Protein AF-A0A0L6TX73-F1 (afdb_monomer)

Secondary structure (DSSP, 8-state):
---EETTEE-----TTS-HHHHHHHHHHHHHHH-TTS-EEEEESSHHHHHHHHTT---TTEEEEEHHHHHTT-

InterPro domains:
  IPR000212 UvrD-like helicase [PTHR11070] (9-71)
  IPR014016 UvrD-like helicase, ATP-binding domain [PF00580] (4-70)
  IPR027417 P-loop containing nucleoside triphosphate hydrolase [G3DSA:3.40.50.300] (1-73)
  IPR027417 P-loop containing nucleoside triphosphate hydrolase [SSF52540] (6-70)

pLDDT: mean 86.59, std 11.64, range [44.66, 97.06]

Radius of gyration: 12.91 Å; Cα contacts (8 Å, |Δi|>4): 59; chains: 1; bounding box: 33×28×26 Å

Organism: NCBI:txid52689

Solvent-accessible surf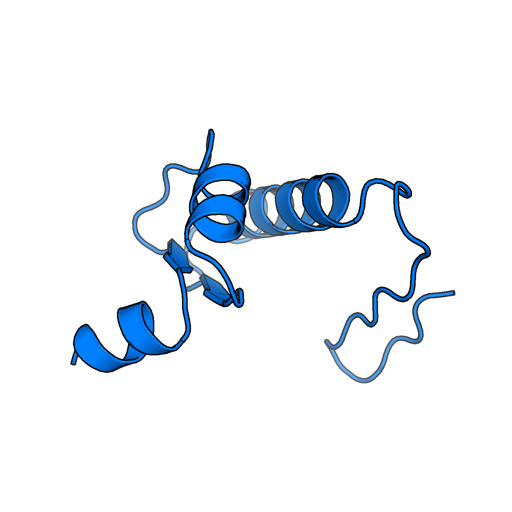ace area (backbone atoms only — not comparable to full-atom values): 4671 Å² total; per-residue (Å²): 130,64,63,80,55,92,96,41,80,51,86,83,76,66,88,92,67,49,64,66,62,51,52,40,52,51,53,54,50,49,45,71,78,38,76,84,55,79,42,82,47,74,39,93,42,66,70,60,20,55,63,53,42,57,96,58,91,55,98,51,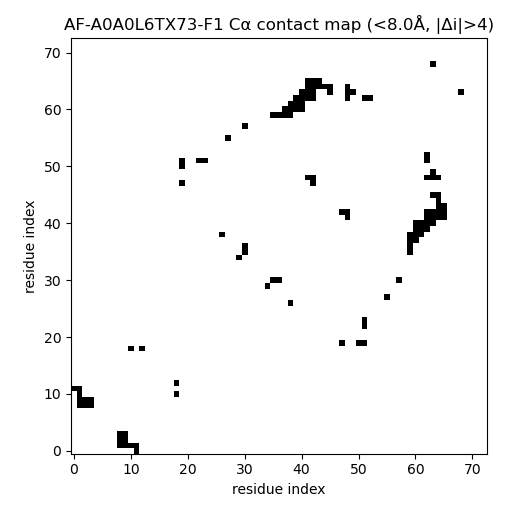54,49,66,29,26,63,67,60,57,62,72,72,112

Sequence (73 aa):
MADSLKNCFLVNAPAGSGKTTQIKAMVKKCILENPRDNILCITYTNRAADELSRDVDAKN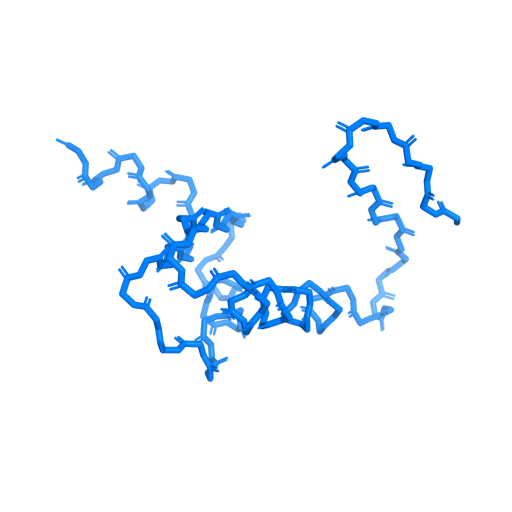VFIGTIHSFLNSF

Mean predicted aligned error: 5.45 Å

Nearest PDB structures (foldseek):
  7xf0-assembly2_A  TM=5.255E-01  e=1.362E+00  Pseudomonas aeruginosa
  5wrp-assembly1_C  TM=6.103E-01  e=2.542E+00  Mycobacterium tuberculosis H37Rv
  4a36-assembly1_A  TM=5.957E-01  e=2.920E+00  Anas platyrhynchos
  4a36-assembly2_B  TM=5.960E-01  e=3.354E+00  Anas platyrhynchos
  5m59-assembly2_E  TM=6.013E-01  e=6.710E+00  Thermochaetoides thermophila

Foldseek 3Di:
DFDDDPPDTDDDDDPPPCPLVVVLVVVVVCCVVPVPAAEEAEDADQVSLVSSCVPPDHPRYDGYHPVVVVVVD

Structure (mmCIF, N/CA/C/O backbone):
data_AF-A0A0L6TX73-F1
#
_entry.id   AF-A0A0L6TX73-F1
#
loop_
_atom_site.group_PDB
_atom_site.id
_atom_site.type_symbol
_atom_site.label_atom_id
_atom_site.label_alt_id
_atom_site.label_comp_id
_atom_site.label_asym_id
_atom_site.label_entity_id
_atom_site.label_seq_id
_atom_site.pdbx_PDB_ins_code
_atom_site.Cartn_x
_atom_site.Cartn_y
_atom_site.Cartn_z
_atom_site.occupancy
_atom_site.B_iso_or_equiv
_atom_site.auth_seq_id
_atom_site.auth_comp_id
_atom_site.auth_asym_id
_atom_site.auth_atom_id
_atom_site.pdbx_PDB_model_num
ATOM 1 N N . MET A 1 1 ? 7.427 18.011 -2.848 1.00 44.66 1 MET A N 1
ATOM 2 C CA . MET A 1 1 ? 6.434 18.629 -1.945 1.00 44.66 1 MET A CA 1
ATOM 3 C C . MET A 1 1 ? 5.083 18.055 -2.324 1.00 44.66 1 MET A C 1
ATOM 5 O O . MET A 1 1 ? 4.832 17.928 -3.513 1.00 44.66 1 MET A O 1
ATOM 9 N N . ALA A 1 2 ? 4.302 17.585 -1.352 1.00 46.34 2 ALA A N 1
ATOM 10 C CA . ALA A 1 2 ? 2.944 17.114 -1.603 1.00 46.34 2 ALA A CA 1
ATOM 11 C C . ALA A 1 2 ? 2.014 18.327 -1.502 1.00 46.34 2 ALA A C 1
ATOM 13 O O . ALA A 1 2 ? 1.874 18.889 -0.418 1.00 46.34 2 ALA A O 1
ATOM 14 N N . ASP A 1 3 ? 1.441 18.758 -2.623 1.00 52.16 3 ASP A N 1
ATOM 15 C CA . ASP A 1 3 ? 0.428 19.812 -2.632 1.00 52.16 3 ASP A CA 1
ATOM 16 C C . ASP A 1 3 ? -0.906 19.2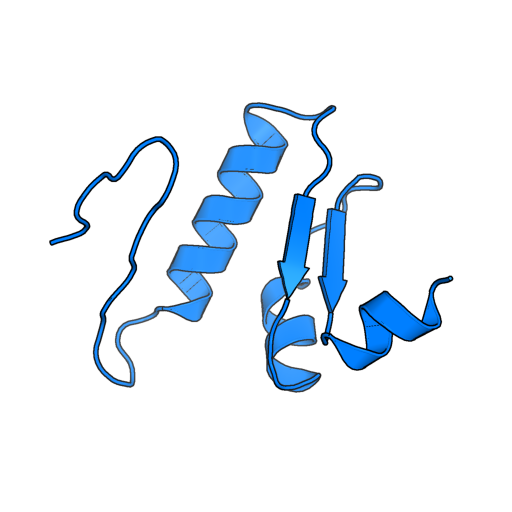34 -2.141 1.00 52.16 3 ASP A C 1
ATOM 18 O O . ASP A 1 3 ? -1.395 18.230 -2.664 1.00 52.16 3 ASP A O 1
ATOM 22 N N . SER A 1 4 ? -1.474 19.847 -1.100 1.00 47.09 4 SER A N 1
ATOM 23 C CA . SER A 1 4 ? -2.757 19.450 -0.512 1.00 47.09 4 SER A CA 1
ATOM 24 C C . SER A 1 4 ? -3.903 20.099 -1.285 1.00 47.09 4 SER A C 1
ATOM 26 O O . SER A 1 4 ? -4.239 21.266 -1.082 1.00 47.09 4 SER A O 1
ATOM 28 N N . LEU A 1 5 ? -4.522 19.336 -2.182 1.00 55.75 5 LEU A N 1
ATOM 29 C CA . LEU A 1 5 ? -5.788 19.695 -2.817 1.00 55.75 5 LEU A CA 1
ATOM 30 C C . LEU A 1 5 ? -6.903 18.922 -2.107 1.00 55.75 5 LEU A C 1
ATOM 32 O O . LEU A 1 5 ? -7.097 17.756 -2.403 1.00 55.75 5 LEU A O 1
ATOM 36 N N . LYS A 1 6 ? -7.631 19.543 -1.168 1.00 59.38 6 LYS A N 1
ATOM 37 C CA . LYS A 1 6 ? -8.922 19.055 -0.618 1.00 59.38 6 LYS A CA 1
ATOM 38 C C . LYS A 1 6 ? -9.015 17.517 -0.431 1.00 59.38 6 LYS A C 1
ATOM 40 O O . LYS A 1 6 ? -9.784 16.864 -1.129 1.00 59.38 6 LYS A O 1
ATOM 45 N N . ASN A 1 7 ? -8.244 16.947 0.503 1.00 75.12 7 ASN A N 1
ATOM 46 C CA . ASN A 1 7 ? -8.152 15.498 0.798 1.00 75.12 7 ASN A CA 1
ATOM 47 C C . ASN A 1 7 ? -7.435 14.632 -0.260 1.00 75.12 7 ASN A C 1
ATOM 49 O O . ASN A 1 7 ? -7.479 13.406 -0.189 1.00 75.12 7 ASN A O 1
ATOM 53 N N . CYS A 1 8 ? -6.738 15.247 -1.213 1.00 81.69 8 CYS A N 1
ATOM 54 C CA . CYS A 1 8 ? -5.849 14.572 -2.151 1.00 81.69 8 CYS A CA 1
ATOM 55 C C . CYS A 1 8 ? -4.388 14.750 -1.724 1.00 81.69 8 CYS A C 1
ATOM 57 O O . CYS A 1 8 ? -3.934 15.869 -1.473 1.00 81.69 8 CYS A O 1
ATOM 59 N N . PHE A 1 9 ? -3.651 13.640 -1.689 1.00 82.56 9 PHE A N 1
ATOM 60 C CA . PHE A 1 9 ? -2.213 13.614 -1.453 1.00 82.56 9 PHE A CA 1
ATOM 61 C C . PHE A 1 9 ? -1.505 13.155 -2.724 1.00 82.56 9 PHE A C 1
ATOM 63 O O . PHE A 1 9 ? -1.582 11.984 -3.098 1.00 82.56 9 PHE A O 1
ATOM 70 N N . LEU A 1 10 ? -0.783 14.065 -3.380 1.00 85.12 10 LEU A N 1
ATOM 71 C CA . LEU A 1 10 ? 0.043 13.719 -4.532 1.00 85.12 10 LEU A CA 1
ATOM 72 C C . LEU A 1 10 ? 1.461 13.347 -4.082 1.00 85.12 10 LEU A C 1
ATOM 74 O O . LEU A 1 10 ? 2.223 14.188 -3.604 1.00 85.12 10 LEU A O 1
ATOM 78 N N . VAL A 1 11 ? 1.834 12.082 -4.279 1.00 82.75 11 VAL A N 1
ATOM 79 C CA . VAL A 1 11 ? 3.190 11.585 -4.010 1.00 82.75 11 VAL A CA 1
ATOM 80 C C . VAL A 1 11 ? 3.962 11.483 -5.324 1.00 82.75 11 VAL A C 1
ATOM 82 O O . VAL A 1 11 ? 3.864 10.488 -6.039 1.00 82.75 11 VAL A O 1
ATOM 85 N N . ASN A 1 12 ? 4.761 12.506 -5.634 1.00 85.31 12 ASN A N 1
ATOM 86 C CA . ASN A 1 12 ? 5.702 12.475 -6.755 1.00 85.31 12 ASN A CA 1
ATOM 87 C C . ASN A 1 12 ? 7.120 12.178 -6.245 1.00 85.31 12 ASN A C 1
ATOM 89 O O . ASN A 1 12 ? 7.690 12.981 -5.504 1.00 85.31 12 ASN A O 1
ATOM 93 N N . ALA A 1 13 ? 7.684 11.023 -6.610 1.00 84.88 13 ALA A N 1
ATOM 94 C CA . ALA A 1 13 ? 9.013 10.617 -6.158 1.00 84.88 13 ALA A CA 1
ATOM 95 C C . ALA A 1 13 ? 9.733 9.700 -7.173 1.00 84.88 13 ALA A C 1
ATOM 97 O O . ALA A 1 13 ? 9.076 8.898 -7.852 1.00 84.88 13 ALA A O 1
ATOM 98 N N . PRO A 1 14 ? 11.076 9.767 -7.273 1.00 89.50 14 PRO A N 1
ATOM 99 C CA . PRO A 1 14 ? 11.858 9.018 -8.259 1.00 89.50 14 PRO A CA 1
ATOM 100 C C . PRO A 1 14 ? 11.871 7.503 -7.993 1.00 89.50 14 PRO A C 1
ATOM 102 O O . PRO A 1 14 ? 11.389 7.012 -6.969 1.00 89.50 14 PRO A O 1
ATOM 105 N N . ALA A 1 15 ? 12.380 6.716 -8.942 1.00 88.38 15 ALA A N 1
ATOM 106 C CA . ALA A 1 15 ? 12.578 5.279 -8.741 1.00 88.38 15 ALA A CA 1
ATOM 107 C C . ALA A 1 15 ? 13.458 5.010 -7.502 1.00 88.38 15 ALA A C 1
ATOM 109 O O . ALA A 1 15 ? 14.339 5.799 -7.177 1.00 88.38 15 ALA A O 1
ATOM 110 N N . GLY A 1 16 ? 13.182 3.924 -6.774 1.00 87.44 16 GLY A N 1
ATOM 111 C CA . GLY A 1 16 ? 13.942 3.557 -5.570 1.00 87.44 16 GLY A CA 1
ATOM 112 C C . GLY A 1 16 ? 13.686 4.415 -4.321 1.00 87.44 16 GLY A C 1
ATOM 113 O O . GLY A 1 16 ? 14.199 4.093 -3.260 1.00 87.44 16 GLY A O 1
ATOM 114 N N . SER A 1 17 ? 12.845 5.451 -4.385 1.00 88.00 17 SER A N 1
ATOM 115 C CA . SER A 1 17 ? 12.601 6.371 -3.259 1.00 88.00 17 SER A CA 1
ATOM 116 C C . SER A 1 17 ? 11.672 5.837 -2.151 1.00 88.00 17 SER A C 1
ATOM 118 O O . SER A 1 17 ? 11.172 6.619 -1.349 1.00 88.00 17 SER A O 1
ATOM 120 N N . GLY A 1 18 ? 11.328 4.545 -2.156 1.00 87.69 18 GLY A N 1
ATOM 121 C CA . GLY A 1 18 ? 10.438 3.955 -1.146 1.00 87.69 18 GLY A CA 1
ATOM 122 C C . GLY A 1 18 ? 8.945 4.302 -1.273 1.00 87.69 18 GLY A C 1
ATOM 123 O O . GLY A 1 18 ? 8.222 4.211 -0.285 1.00 87.69 18 GLY A O 1
ATOM 124 N N . LYS A 1 19 ? 8.449 4.671 -2.467 1.00 90.00 19 LYS A N 1
ATOM 125 C CA . LYS A 1 19 ? 7.026 5.029 -2.692 1.00 90.00 19 LYS A CA 1
ATOM 126 C C . LYS A 1 19 ? 6.041 4.001 -2.131 1.00 90.00 19 LYS A C 1
ATOM 128 O O . LYS A 1 19 ? 5.128 4.364 -1.399 1.00 90.00 19 LYS A O 1
ATOM 133 N N . THR A 1 20 ? 6.242 2.725 -2.454 1.00 86.06 20 THR A N 1
ATOM 134 C CA . THR A 1 20 ? 5.363 1.636 -2.004 1.00 86.06 20 THR A CA 1
ATOM 135 C C . THR A 1 20 ? 5.369 1.510 -0.483 1.00 86.06 20 THR A C 1
ATOM 137 O O . THR A 1 20 ? 4.311 1.380 0.122 1.00 86.06 20 THR A O 1
ATOM 140 N N . THR A 1 21 ? 6.542 1.635 0.146 1.00 88.88 21 THR A N 1
ATOM 141 C CA . THR A 1 21 ? 6.693 1.628 1.608 1.00 88.88 21 THR A CA 1
ATOM 142 C C . THR A 1 21 ? 5.920 2.774 2.254 1.00 88.88 21 THR A C 1
ATOM 144 O O . THR A 1 21 ? 5.206 2.560 3.232 1.00 88.88 21 THR A O 1
ATOM 147 N N . GLN A 1 22 ? 6.006 3.975 1.677 1.00 88.75 22 GLN A N 1
ATOM 148 C CA . GLN A 1 22 ? 5.284 5.143 2.176 1.00 88.75 22 GLN A CA 1
ATOM 149 C C . GLN A 1 22 ? 3.765 4.976 2.040 1.00 88.75 22 GLN A C 1
ATOM 151 O O . GLN A 1 22 ? 3.039 5.220 3.000 1.00 88.75 22 GLN A O 1
ATOM 156 N N . ILE A 1 23 ? 3.280 4.509 0.884 1.00 88.75 23 ILE A N 1
ATOM 157 C CA . ILE A 1 23 ? 1.849 4.243 0.665 1.00 88.75 23 ILE A CA 1
ATOM 158 C C . ILE A 1 23 ? 1.344 3.189 1.659 1.00 88.75 23 ILE A C 1
ATOM 160 O O . ILE A 1 23 ? 0.305 3.389 2.282 1.00 88.75 23 ILE A O 1
ATOM 164 N N . LYS A 1 24 ? 2.103 2.108 1.883 1.00 89.38 24 LYS A N 1
ATOM 165 C CA . LYS A 1 24 ? 1.769 1.077 2.876 1.00 89.38 24 LYS A CA 1
ATOM 166 C C . LYS A 1 24 ? 1.650 1.662 4.288 1.00 89.38 24 LYS A C 1
ATOM 168 O O . LYS A 1 24 ? 0.701 1.346 5.002 1.00 89.38 24 LYS A O 1
ATOM 173 N N . ALA A 1 25 ? 2.573 2.538 4.687 1.00 89.56 25 ALA A N 1
ATOM 174 C CA . ALA A 1 25 ? 2.513 3.218 5.982 1.00 89.56 25 ALA A CA 1
ATOM 175 C C . ALA A 1 25 ? 1.287 4.142 6.100 1.00 89.56 25 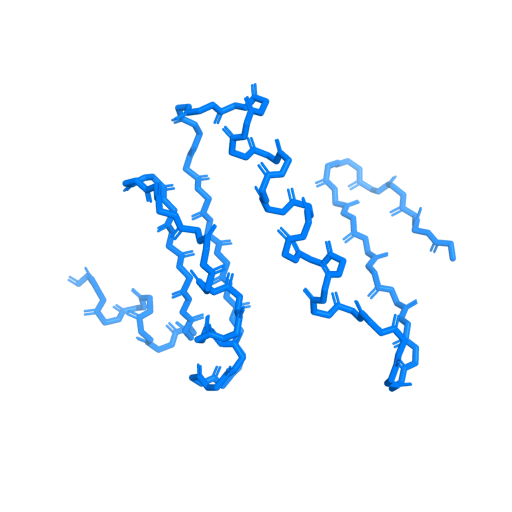ALA A C 1
ATOM 177 O O . ALA A 1 25 ? 0.630 4.152 7.140 1.00 89.56 25 ALA A O 1
ATOM 178 N N . MET A 1 26 ? 0.943 4.868 5.030 1.00 88.88 26 MET A N 1
ATOM 179 C CA . MET A 1 26 ? -0.253 5.718 4.985 1.00 88.88 26 MET A CA 1
ATOM 180 C C . MET A 1 26 ? -1.538 4.899 5.132 1.00 88.88 26 MET A C 1
ATOM 182 O O . MET A 1 26 ? -2.377 5.245 5.957 1.00 88.88 26 MET A O 1
ATOM 186 N N . VAL A 1 27 ? -1.666 3.786 4.402 1.00 88.50 27 VAL A N 1
ATOM 187 C CA . VAL A 1 27 ? -2.827 2.885 4.509 1.00 88.50 27 VAL A CA 1
ATOM 188 C C . VAL A 1 27 ? -2.964 2.349 5.934 1.00 88.50 27 VAL A C 1
ATOM 190 O O . VAL A 1 27 ? -4.038 2.456 6.520 1.00 88.50 27 VAL A O 1
ATOM 193 N N . LYS A 1 28 ? -1.875 1.850 6.537 1.00 90.12 28 LYS A N 1
ATOM 194 C CA . LYS A 1 28 ? -1.891 1.375 7.932 1.00 90.12 28 LYS A CA 1
ATOM 195 C C . LYS A 1 28 ? -2.330 2.463 8.909 1.00 90.12 28 LYS A C 1
ATOM 197 O O . LYS A 1 28 ? -3.136 2.196 9.794 1.00 90.12 28 LYS A O 1
ATOM 202 N N . LYS A 1 29 ? -1.830 3.688 8.735 1.00 90.12 29 LYS A N 1
ATOM 203 C CA . LYS A 1 29 ? -2.227 4.832 9.558 1.00 90.12 29 LYS A CA 1
ATOM 204 C C . LYS A 1 29 ? -3.726 5.126 9.424 1.00 90.12 29 LYS A C 1
ATOM 206 O O . LYS A 1 29 ? -4.393 5.256 10.443 1.00 90.12 29 LYS A O 1
ATOM 211 N N . CYS A 1 30 ? -4.262 5.142 8.203 1.00 88.44 30 CYS A N 1
ATOM 212 C CA . CYS A 1 30 ? -5.694 5.349 7.968 1.00 88.44 30 CYS A CA 1
ATOM 213 C C . CYS A 1 30 ? -6.561 4.276 8.642 1.00 88.44 30 CYS A C 1
ATOM 215 O O . CYS A 1 30 ? -7.565 4.631 9.251 1.00 88.44 30 CYS A O 1
ATOM 217 N N . ILE A 1 31 ? -6.157 3.000 8.586 1.00 90.12 31 ILE A N 1
ATOM 218 C CA . ILE A 1 31 ? -6.866 1.890 9.253 1.00 90.12 31 ILE A CA 1
ATOM 219 C C . ILE A 1 31 ? -6.874 2.077 10.774 1.00 90.12 31 ILE A C 1
ATOM 221 O O . ILE A 1 31 ? -7.897 1.865 11.417 1.00 90.12 31 ILE A O 1
ATOM 225 N N . LEU A 1 32 ? -5.735 2.463 11.354 1.00 90.50 32 LEU A N 1
ATOM 226 C CA . LEU A 1 32 ? -5.601 2.649 12.801 1.00 90.50 32 LEU A CA 1
ATOM 227 C C . LEU A 1 32 ? -6.401 3.852 13.309 1.00 90.50 32 LEU A C 1
ATOM 229 O O . LEU A 1 32 ? -7.026 3.767 14.364 1.00 90.50 32 LEU A O 1
ATOM 233 N N . GLU A 1 33 ? -6.380 4.963 12.573 1.00 91.56 33 GLU A N 1
ATOM 234 C CA . GLU A 1 33 ? -7.089 6.190 12.950 1.00 91.56 33 GLU A CA 1
ATOM 235 C C . GLU A 1 33 ? -8.599 6.085 12.689 1.00 91.56 33 GLU A C 1
ATOM 237 O O . GLU A 1 33 ? -9.388 6.626 13.462 1.00 91.56 33 GLU A O 1
ATOM 242 N N . ASN A 1 34 ? -9.011 5.353 11.647 1.00 90.31 34 ASN A N 1
ATOM 243 C CA . ASN A 1 34 ? -10.408 5.223 11.232 1.00 90.31 34 ASN A CA 1
ATOM 244 C C . ASN A 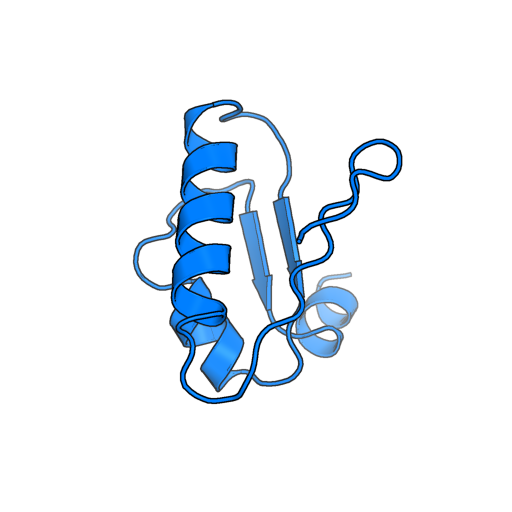1 34 ? -10.769 3.746 10.958 1.00 90.31 34 ASN A C 1
ATOM 246 O O . ASN A 1 34 ? -10.951 3.337 9.810 1.00 90.31 34 ASN A O 1
ATOM 250 N N . PRO A 1 35 ? -10.928 2.912 12.002 1.00 88.44 35 PRO A N 1
ATOM 251 C CA . PRO A 1 35 ? -11.083 1.459 11.857 1.00 88.44 35 PRO A CA 1
ATOM 252 C C . PRO A 1 35 ? -12.393 1.012 11.195 1.00 88.44 35 PRO A C 1
ATOM 254 O O . PRO A 1 35 ? -12.559 -0.172 10.914 1.00 88.44 35 PRO A O 1
ATOM 257 N N . ARG A 1 36 ? -13.342 1.928 10.971 1.00 90.56 36 ARG A N 1
ATOM 258 C CA . ARG A 1 36 ? -14.634 1.651 10.324 1.00 90.56 36 ARG A CA 1
ATOM 259 C C . ARG A 1 36 ? -14.695 2.115 8.868 1.00 90.56 36 ARG A C 1
ATOM 261 O O . ARG A 1 36 ? -15.667 1.794 8.190 1.00 90.56 36 ARG A O 1
ATOM 268 N N . ASP A 1 37 ? -13.691 2.847 8.396 1.00 91.31 37 ASP A N 1
ATOM 269 C CA . ASP A 1 37 ? -13.710 3.448 7.064 1.00 91.31 37 ASP A CA 1
ATOM 270 C C . ASP A 1 37 ? -13.350 2.423 5.996 1.00 91.31 37 ASP A C 1
ATOM 272 O O . ASP A 1 37 ? -12.450 1.608 6.178 1.00 91.31 37 ASP A O 1
ATOM 276 N N . ASN A 1 38 ? -14.024 2.472 4.851 1.00 92.31 38 ASN A N 1
ATOM 277 C CA . ASN A 1 38 ? -13.674 1.608 3.730 1.00 92.31 38 ASN A CA 1
ATOM 278 C C . ASN A 1 38 ? -12.461 2.172 2.986 1.00 92.31 38 ASN A C 1
ATOM 280 O O . ASN A 1 38 ? -12.452 3.344 2.604 1.00 92.31 38 ASN A O 1
ATOM 284 N N . ILE A 1 39 ? -11.462 1.327 2.731 1.00 92.50 39 ILE A N 1
ATOM 285 C CA . ILE A 1 39 ? -10.248 1.702 2.000 1.00 92.50 39 ILE A CA 1
ATOM 286 C C . ILE A 1 39 ? -10.161 0.899 0.705 1.00 92.50 39 ILE A C 1
ATOM 288 O O . ILE A 1 39 ? -10.215 -0.329 0.713 1.00 92.50 39 ILE A O 1
ATOM 292 N N . LEU A 1 40 ? -9.965 1.608 -0.406 1.00 93.81 40 LEU A N 1
ATOM 293 C CA . LEU A 1 40 ? -9.730 1.040 -1.730 1.00 93.81 40 LEU A CA 1
ATOM 294 C C . LEU A 1 40 ? -8.323 1.417 -2.202 1.00 93.81 40 LEU A C 1
ATOM 296 O O . LEU A 1 40 ? -8.037 2.586 -2.458 1.00 93.81 40 LEU A O 1
ATOM 300 N N . CYS A 1 41 ? -7.448 0.425 -2.338 1.00 93.50 41 CYS A N 1
ATOM 301 C CA . CYS A 1 41 ? -6.109 0.590 -2.888 1.00 93.50 41 CYS A CA 1
ATOM 302 C C . CYS A 1 41 ? -6.003 -0.136 -4.233 1.00 93.50 41 CYS A C 1
ATOM 304 O O . CYS A 1 41 ? -6.080 -1.364 -4.302 1.00 93.50 41 CYS A O 1
ATOM 306 N N . ILE A 1 42 ? -5.816 0.634 -5.305 1.00 95.25 42 ILE A N 1
ATOM 307 C CA . ILE A 1 42 ? -5.682 0.113 -6.667 1.00 95.25 42 ILE A CA 1
ATOM 308 C C . ILE A 1 42 ? -4.240 0.278 -7.138 1.00 95.25 42 ILE A C 1
ATOM 310 O O . ILE A 1 42 ? -3.644 1.347 -7.010 1.00 95.25 42 ILE A O 1
ATOM 314 N N . THR A 1 43 ? -3.693 -0.775 -7.737 1.00 94.94 43 THR A N 1
ATOM 315 C CA . THR A 1 43 ? -2.385 -0.753 -8.400 1.00 94.94 43 THR A CA 1
ATOM 316 C C . THR A 1 43 ? -2.431 -1.471 -9.747 1.00 94.94 43 THR A C 1
ATOM 318 O O . THR A 1 43 ? -3.404 -2.140 -10.084 1.00 94.94 43 THR A O 1
ATOM 321 N N . TYR A 1 44 ? -1.392 -1.315 -10.563 1.00 94.81 44 TYR A N 1
ATOM 322 C CA . TYR A 1 44 ? -1.379 -1.866 -11.919 1.00 94.81 44 TYR A CA 1
ATOM 323 C C . TYR A 1 44 ? -1.007 -3.356 -11.974 1.00 94.81 44 TYR A C 1
ATOM 325 O O . TYR A 1 44 ? -1.432 -4.062 -12.882 1.00 94.81 44 TYR A O 1
ATOM 333 N N . THR A 1 45 ? -0.223 -3.858 -11.015 1.00 94.88 45 THR A N 1
ATOM 334 C CA . THR A 1 45 ? 0.298 -5.238 -11.047 1.00 94.88 45 THR A 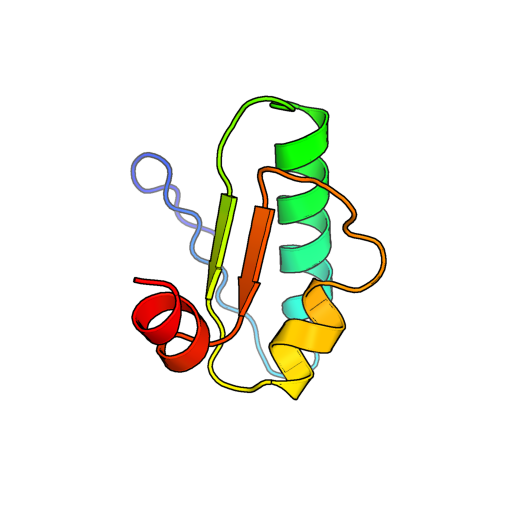CA 1
ATOM 335 C C . THR A 1 45 ? -0.071 -6.012 -9.790 1.00 94.88 45 THR A C 1
ATOM 337 O O . THR A 1 45 ? -0.036 -5.455 -8.693 1.00 94.88 45 THR A O 1
ATOM 340 N N . ASN A 1 46 ? -0.329 -7.315 -9.935 1.00 94.50 46 ASN A N 1
ATOM 341 C CA . ASN A 1 46 ? -0.581 -8.209 -8.797 1.00 94.50 46 ASN A CA 1
ATOM 342 C C . ASN A 1 46 ? 0.588 -8.199 -7.807 1.00 94.50 46 ASN A C 1
ATOM 344 O O . ASN A 1 46 ? 0.373 -8.049 -6.616 1.00 94.50 46 ASN A O 1
ATOM 348 N N . ARG A 1 47 ? 1.835 -8.195 -8.298 1.00 92.81 47 ARG A N 1
ATOM 349 C CA . ARG A 1 47 ? 3.025 -8.114 -7.436 1.00 92.81 47 ARG A CA 1
ATOM 350 C C . ARG A 1 47 ? 3.022 -6.882 -6.524 1.00 92.81 47 ARG A C 1
ATOM 352 O O . ARG A 1 47 ? 3.445 -6.970 -5.376 1.00 92.81 47 ARG A O 1
ATOM 359 N N . ALA A 1 48 ? 2.591 -5.726 -7.029 1.00 91.44 48 ALA A N 1
ATOM 360 C CA . ALA A 1 48 ? 2.481 -4.525 -6.205 1.00 91.44 48 ALA A CA 1
ATOM 361 C C . ALA A 1 48 ? 1.310 -4.616 -5.215 1.00 91.44 48 ALA A C 1
ATOM 363 O O . ALA A 1 48 ? 1.424 -4.088 -4.112 1.00 91.44 48 ALA A O 1
ATOM 364 N N . ALA A 1 49 ? 0.215 -5.282 -5.592 1.00 93.06 49 ALA A N 1
ATOM 365 C CA . ALA A 1 49 ? -0.916 -5.516 -4.700 1.00 93.06 49 ALA A CA 1
ATOM 366 C C . ALA A 1 49 ? -0.502 -6.431 -3.541 1.00 93.06 49 ALA A C 1
ATOM 368 O O . ALA A 1 49 ? -0.739 -6.080 -2.390 1.00 93.06 49 ALA A O 1
ATOM 369 N N . ASP A 1 50 ? 0.212 -7.518 -3.840 1.00 92.44 50 ASP A N 1
ATOM 370 C CA . ASP A 1 50 ? 0.760 -8.453 -2.854 1.00 92.44 50 ASP A CA 1
ATOM 371 C C . ASP A 1 50 ? 1.723 -7.751 -1.883 1.00 92.44 50 ASP A C 1
ATOM 373 O O . ASP A 1 50 ? 1.693 -7.979 -0.678 1.00 92.44 50 ASP A O 1
ATOM 377 N N . GLU A 1 51 ? 2.583 -6.858 -2.382 1.00 90.75 51 GLU A N 1
ATOM 378 C CA . GLU A 1 51 ? 3.503 -6.094 -1.529 1.00 90.75 51 GLU A CA 1
ATOM 379 C C . 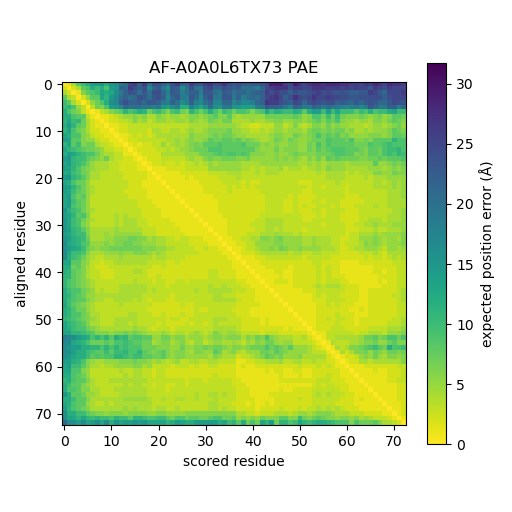GLU A 1 51 ? 2.761 -5.143 -0.574 1.00 90.75 51 GLU A C 1
ATOM 381 O O . GLU A 1 51 ? 3.144 -4.996 0.592 1.00 90.75 51 GLU A O 1
ATOM 386 N N . LEU A 1 52 ? 1.698 -4.499 -1.064 1.00 90.94 52 LEU A N 1
ATOM 387 C CA . LEU A 1 52 ? 0.881 -3.565 -0.289 1.00 90.94 52 LEU A CA 1
ATOM 388 C C . LEU A 1 52 ? -0.010 -4.277 0.735 1.00 90.94 52 LEU A C 1
ATOM 390 O O . LEU A 1 52 ? -0.212 -3.734 1.820 1.00 90.94 52 LEU A O 1
ATOM 394 N N . SER A 1 53 ? -0.512 -5.470 0.410 1.00 90.56 53 SER A N 1
ATOM 395 C CA . SER A 1 53 ? -1.390 -6.262 1.279 1.00 90.56 53 SER A CA 1
ATOM 396 C C . SER A 1 53 ? -0.649 -7.012 2.382 1.00 90.56 53 SER A C 1
ATOM 398 O O . SER A 1 53 ? -1.262 -7.380 3.384 1.00 90.56 53 SER A O 1
ATOM 400 N N . ARG A 1 54 ? 0.675 -7.193 2.262 1.00 89.00 54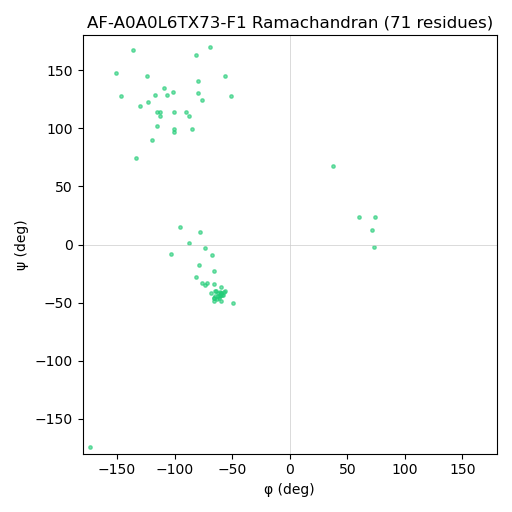 ARG A N 1
ATOM 401 C CA . ARG A 1 54 ? 1.492 -7.749 3.352 1.00 89.00 54 ARG A CA 1
ATOM 402 C C . ARG A 1 54 ? 1.231 -6.995 4.653 1.00 89.00 54 ARG A C 1
ATOM 404 O O . ARG A 1 54 ? 1.388 -5.777 4.714 1.00 89.00 54 ARG A O 1
ATOM 411 N N . ASP A 1 55 ? 0.918 -7.724 5.716 1.00 81.31 55 ASP A N 1
ATOM 412 C CA . ASP A 1 55 ? 0.688 -7.173 7.058 1.00 81.31 55 ASP A CA 1
ATOM 413 C C . ASP A 1 55 ? -0.469 -6.152 7.133 1.00 81.31 55 ASP A C 1
ATOM 415 O O . ASP A 1 55 ? -0.463 -5.275 8.006 1.00 81.31 55 ASP A O 1
ATOM 419 N N . VAL A 1 56 ? -1.423 -6.218 6.200 1.00 85.06 56 VAL A N 1
ATOM 420 C CA . VAL A 1 56 ? -2.693 -5.488 6.249 1.00 85.06 56 VAL A CA 1
ATOM 421 C C . VAL A 1 56 ? -3.809 -6.522 6.351 1.00 85.06 56 VAL A C 1
ATOM 423 O O . VAL A 1 56 ? -4.167 -7.150 5.362 1.00 85.06 56 VAL A O 1
ATOM 426 N N . ASP A 1 57 ? -4.343 -6.702 7.559 1.00 80.56 57 ASP A N 1
ATOM 427 C CA . ASP A 1 57 ? -5.458 -7.612 7.832 1.00 80.56 57 ASP A CA 1
ATOM 428 C C . ASP A 1 57 ? -6.640 -6.813 8.391 1.00 80.56 57 ASP A C 1
ATOM 430 O O . ASP A 1 57 ? -6.732 -6.539 9.589 1.00 80.56 57 ASP A O 1
ATOM 434 N N . ALA A 1 58 ? -7.498 -6.334 7.490 1.00 83.88 58 ALA A N 1
ATOM 435 C CA . ALA A 1 58 ? -8.663 -5.531 7.832 1.00 83.88 58 ALA A CA 1
ATOM 436 C C . ALA A 1 58 ? -9.813 -5.818 6.858 1.00 83.88 58 ALA A C 1
ATOM 438 O O . ALA A 1 58 ? -9.654 -5.742 5.642 1.00 83.88 58 ALA A O 1
ATOM 439 N N . LYS A 1 59 ? -10.997 -6.134 7.402 1.00 86.19 59 LYS A N 1
ATOM 440 C CA . LYS A 1 59 ? -12.180 -6.549 6.619 1.00 86.19 59 LYS A CA 1
ATOM 441 C C . LYS A 1 59 ? -12.738 -5.451 5.705 1.00 86.19 59 LYS A C 1
ATOM 443 O O . LYS A 1 59 ? -13.433 -5.749 4.744 1.00 86.19 59 LYS A O 1
ATOM 448 N N . ASN A 1 60 ? -12.458 -4.195 6.029 1.00 90.56 60 ASN A N 1
ATOM 449 C CA . ASN A 1 60 ? -12.890 -2.979 5.338 1.00 90.56 60 ASN A CA 1
ATOM 450 C C . ASN A 1 60 ? -11.846 -2.451 4.336 1.00 90.56 60 ASN A C 1
ATOM 452 O O . ASN A 1 60 ? -11.928 -1.300 3.907 1.00 90.56 60 ASN A O 1
ATOM 456 N N . VAL A 1 61 ? -10.850 -3.263 3.968 1.00 92.88 61 VAL A N 1
ATOM 457 C CA . VAL A 1 61 ? -9.750 -2.852 3.091 1.00 92.88 61 VAL A CA 1
ATOM 458 C C . VAL A 1 61 ? -9.681 -3.761 1.870 1.00 92.88 61 VAL A C 1
ATOM 460 O O . VAL A 1 61 ? -9.506 -4.970 1.990 1.00 92.88 61 VAL A O 1
ATOM 463 N N . PHE A 1 62 ? -9.766 -3.165 0.682 1.00 94.50 62 PHE A N 1
ATOM 464 C CA . PHE A 1 62 ? -9.495 -3.837 -0.585 1.00 94.50 62 PHE A CA 1
ATOM 465 C C . PHE A 1 62 ? -8.154 -3.364 -1.149 1.00 94.50 62 PHE A C 1
ATOM 467 O O . PHE A 1 62 ? -7.925 -2.162 -1.304 1.00 94.50 62 PHE A O 1
ATOM 474 N N . ILE A 1 63 ? -7.282 -4.309 -1.505 1.00 94.12 63 ILE A N 1
ATOM 475 C CA . ILE A 1 63 ? -6.003 -4.046 -2.173 1.00 94.12 63 ILE A CA 1
ATOM 476 C C . ILE A 1 63 ? -5.920 -4.962 -3.389 1.00 94.12 63 ILE A C 1
ATOM 478 O O . ILE A 1 63 ? -5.939 -6.182 -3.249 1.00 94.12 63 ILE A O 1
ATOM 482 N N . GLY A 1 64 ? -5.823 -4.389 -4.586 1.00 95.38 64 GLY A N 1
ATOM 483 C CA . GLY A 1 64 ? -5.826 -5.191 -5.805 1.00 95.38 64 GLY A CA 1
ATOM 484 C C . GLY A 1 64 ? -5.560 -4.395 -7.069 1.00 95.38 64 GLY A C 1
ATOM 485 O O . GLY A 1 64 ? -5.260 -3.199 -7.042 1.00 95.38 64 GLY A O 1
ATOM 486 N N . THR A 1 65 ? -5.673 -5.077 -8.206 1.00 96.81 65 THR A N 1
ATOM 487 C CA . THR A 1 65 ? -5.698 -4.388 -9.497 1.00 96.81 65 THR A CA 1
ATOM 488 C C . THR A 1 65 ? -7.084 -3.844 -9.801 1.00 96.81 65 THR A C 1
ATOM 490 O O . THR A 1 65 ? -8.076 -4.284 -9.219 1.00 96.81 65 THR A O 1
ATOM 493 N N . ILE A 1 66 ? -7.171 -2.916 -10.757 1.00 97.06 66 ILE A N 1
ATOM 494 C CA . ILE A 1 66 ? -8.471 -2.423 -11.226 1.00 97.06 66 ILE A CA 1
ATOM 495 C C . ILE A 1 66 ? -9.337 -3.559 -11.793 1.00 97.06 66 ILE A C 1
ATOM 497 O O . ILE A 1 66 ? -10.533 -3.599 -11.536 1.00 97.06 66 ILE A O 1
ATOM 501 N N . HIS A 1 67 ? -8.727 -4.534 -12.475 1.00 96.00 67 HIS A N 1
ATOM 502 C CA . HIS A 1 67 ? -9.426 -5.715 -12.987 1.00 96.00 67 HIS A CA 1
ATOM 503 C C . HIS A 1 67 ? -9.974 -6.582 -11.848 1.00 96.00 67 HIS A C 1
ATOM 505 O O . HIS A 1 67 ? -11.128 -6.994 -11.894 1.00 96.00 67 HIS A O 1
ATOM 511 N N . SER A 1 68 ? -9.173 -6.812 -10.802 1.00 95.31 68 SER A N 1
ATOM 512 C CA . SER A 1 68 ? -9.606 -7.559 -9.613 1.00 95.31 68 SER A CA 1
ATOM 513 C C . SER A 1 68 ? -10.786 -6.877 -8.915 1.00 95.31 68 SER A C 1
ATOM 515 O O . SER A 1 68 ? -11.721 -7.551 -8.494 1.00 95.31 68 SER A O 1
ATOM 517 N N . PHE A 1 69 ? -10.758 -5.544 -8.817 1.00 95.62 69 PHE A N 1
ATOM 518 C CA . PHE A 1 69 ? -11.837 -4.771 -8.203 1.00 95.62 69 PHE A CA 1
ATOM 519 C C . PHE A 1 69 ? -13.135 -4.872 -9.008 1.00 95.62 69 PHE A C 1
ATOM 521 O O . PHE A 1 69 ? -14.180 -5.188 -8.452 1.00 95.62 69 PHE A O 1
ATOM 528 N N . LEU A 1 70 ? -13.066 -4.661 -10.324 1.00 95.44 70 LEU A N 1
ATOM 529 C CA . LEU A 1 70 ? -14.244 -4.701 -11.192 1.00 95.44 70 LEU A CA 1
ATOM 530 C C . LEU A 1 70 ? -14.872 -6.097 -11.282 1.00 95.44 70 LEU A C 1
ATOM 532 O O . LEU A 1 70 ? -16.088 -6.195 -11.347 1.00 95.44 70 LEU A O 1
ATOM 536 N N . ASN A 1 71 ? -14.070 -7.164 -11.233 1.00 94.44 71 ASN A N 1
ATOM 537 C CA . ASN A 1 71 ? -14.564 -8.547 -11.233 1.00 94.44 71 ASN A CA 1
ATOM 538 C C . ASN A 1 71 ? -15.195 -8.980 -9.891 1.00 94.44 71 ASN A C 1
ATOM 540 O O . ASN A 1 71 ? -15.639 -10.116 -9.760 1.00 94.44 71 ASN A O 1
ATOM 544 N N . SER A 1 72 ? -15.174 -8.121 -8.869 1.00 84.19 72 SER A N 1
ATOM 545 C CA . SER A 1 72 ? -15.784 -8.405 -7.562 1.00 84.19 72 SER A CA 1
ATOM 546 C C . SER A 1 72 ? -17.272 -8.013 -7.489 1.00 84.19 72 SER A C 1
ATOM 548 O O . SER A 1 72 ? -17.879 -8.177 -6.431 1.00 84.19 72 SER A O 1
ATOM 550 N N . PHE A 1 73 ? -17.838 -7.501 -8.590 1.00 80.56 73 PHE A N 1
ATOM 551 C CA . PHE A 1 73 ? -19.248 -7.136 -8.772 1.00 80.56 73 PHE A CA 1
ATOM 552 C C . PHE A 1 73 ? -19.878 -7.991 -9.874 1.00 80.56 73 PHE A C 1
ATOM 554 O O . PHE A 1 73 ? -21.080 -8.308 -9.735 1.00 80.56 73 PHE A O 1
#